Protein AF-A0A173QZT7-F1 (afdb_monomer)

Solvent-accessible surface area (backbone atoms only — not comparable to full-atom values): 4422 Å² total; per-residue (Å²): 120,45,79,43,56,45,69,41,59,34,42,43,38,42,29,36,80,56,70,43,36,38,35,32,34,38,26,42,77,87,66,55,74,47,79,68,40,72,51,72,40,38,66,47,71,39,74,50,67,36,86,59,63,45,45,35,39,77,48,75,42,79,71,49,98,67,89,83,54,74,74,48,66,49,77,48,116

pLDDT: mean 97.17, std 2.34, range [85.38, 98.69]

Mean predicted aligned error: 2.26 Å

Nearest PDB structures (foldseek):
  5iku-assembly1_A  TM=6.748E-01  e=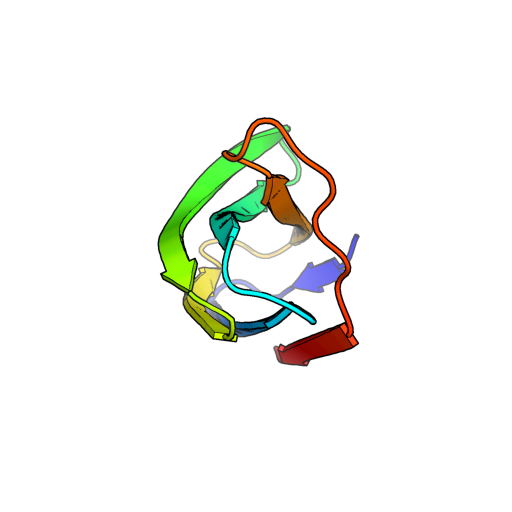2.711E-01  Hathewaya histolytica
  5sv5-assembly1_A  TM=6.531E-01  e=2.572E-01  Bacillus anthracis
  2hev-assembly1_F  TM=4.254E-01  e=7.391E-01  Homo sapiens
  7tl6-assembly2_B  TM=3.669E-01  e=5.676E-01  Mus musculus
  7tl6-assembly1_A  TM=3.972E-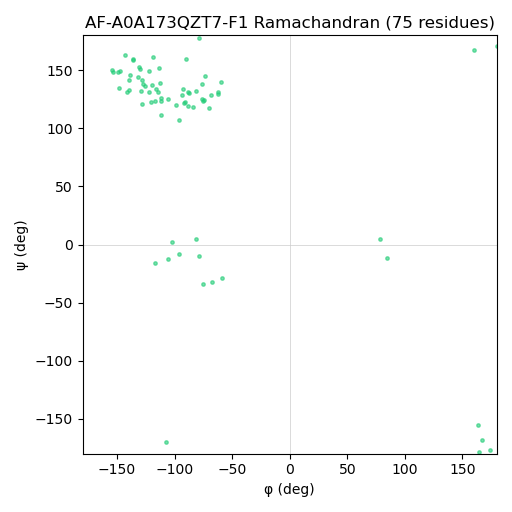01  e=1.127E+00  Mus musculus

Structure (mmCIF, N/CA/C/O backbone):
data_AF-A0A173QZT7-F1
#
_entry.id   AF-A0A173QZT7-F1
#
loop_
_atom_site.group_PDB
_atom_site.id
_atom_site.type_symbol
_atom_site.label_atom_id
_atom_site.label_alt_id
_atom_site.label_comp_id
_atom_site.label_asym_id
_atom_site.label_entity_id
_atom_site.label_seq_id
_atom_site.pdbx_PDB_ins_code
_atom_site.Cartn_x
_atom_site.Cartn_y
_atom_site.Cartn_z
_atom_site.occupancy
_atom_site.B_iso_or_equiv
_atom_site.auth_seq_id
_atom_site.auth_comp_id
_atom_site.auth_asym_id
_atom_site.auth_atom_id
_atom_site.pdbx_PDB_model_num
ATOM 1 N N . MET A 1 1 ? -9.153 -7.298 0.952 1.00 92.44 1 MET A N 1
ATOM 2 C CA . MET A 1 1 ? -9.535 -6.268 1.946 1.00 92.44 1 MET A CA 1
ATOM 3 C C . MET A 1 1 ? -9.058 -6.768 3.294 1.00 92.44 1 MET A C 1
ATOM 5 O O . MET A 1 1 ? -9.144 -7.968 3.509 1.00 92.44 1 MET A O 1
ATOM 9 N N . PHE A 1 2 ? -8.520 -5.901 4.145 1.00 96.94 2 PHE A N 1
ATOM 10 C CA . PHE A 1 2 ? -7.938 -6.269 5.438 1.00 96.94 2 PHE A CA 1
ATOM 11 C C . PHE A 1 2 ? -8.693 -5.559 6.555 1.00 96.94 2 PHE A C 1
ATOM 13 O O . PHE A 1 2 ? -9.019 -4.384 6.398 1.00 96.94 2 PHE A O 1
ATOM 20 N N . TYR A 1 3 ? -8.993 -6.260 7.647 1.00 97.44 3 TYR A N 1
ATOM 21 C CA . TYR A 1 3 ? -9.523 -5.637 8.857 1.00 97.44 3 TYR A CA 1
ATOM 22 C C . TYR A 1 3 ? -8.345 -5.212 9.732 1.00 97.44 3 TYR A C 1
ATOM 24 O O . TYR A 1 3 ? -7.531 -6.056 10.098 1.00 97.44 3 TYR A O 1
ATOM 32 N N . VAL A 1 4 ? -8.223 -3.917 10.012 1.00 98.00 4 VAL A N 1
ATOM 33 C CA . VAL A 1 4 ? -7.061 -3.334 10.696 1.00 98.00 4 VAL A CA 1
ATOM 34 C C . VAL A 1 4 ? -7.545 -2.508 11.879 1.00 98.00 4 VAL A C 1
ATOM 36 O O . VAL A 1 4 ? -8.549 -1.802 11.764 1.00 98.00 4 VAL A O 1
ATOM 39 N N . LEU A 1 5 ? -6.852 -2.611 13.015 1.00 98.12 5 LEU A N 1
ATOM 40 C CA . LEU A 1 5 ? -7.160 -1.830 14.210 1.00 98.12 5 LEU A CA 1
ATOM 41 C C . LEU A 1 5 ? -6.738 -0.364 14.030 1.00 98.12 5 LEU A C 1
ATOM 43 O O . LEU A 1 5 ? -5.730 -0.053 13.394 1.00 98.12 5 LEU A O 1
ATOM 47 N N . GLY A 1 6 ? -7.520 0.549 14.605 1.00 97.81 6 GLY A N 1
ATOM 48 C CA . GLY A 1 6 ? -7.135 1.954 14.714 1.00 97.81 6 GLY A CA 1
ATOM 49 C C . GLY A 1 6 ? -5.840 2.100 15.515 1.00 97.81 6 GLY A C 1
ATOM 50 O O . GLY A 1 6 ? -5.627 1.396 16.498 1.00 97.81 6 GLY A O 1
ATOM 51 N N . GLY A 1 7 ? -4.964 2.999 15.079 1.00 98.06 7 GLY A N 1
ATOM 52 C CA . GLY A 1 7 ? -3.631 3.201 15.642 1.00 98.06 7 GLY A CA 1
ATOM 53 C C . GLY A 1 7 ? -2.554 2.264 15.084 1.00 98.06 7 GLY A C 1
ATOM 54 O O . GLY A 1 7 ? -1.373 2.534 15.293 1.00 98.06 7 GLY A O 1
ATOM 55 N N . THR A 1 8 ? -2.909 1.214 14.334 1.00 98.50 8 THR A N 1
ATOM 56 C CA . THR A 1 8 ? -1.915 0.328 13.712 1.00 98.50 8 THR A CA 1
ATOM 57 C C . THR A 1 8 ? -1.144 1.055 12.610 1.00 98.50 8 THR A C 1
ATOM 59 O O . THR A 1 8 ? -1.732 1.636 11.692 1.00 98.50 8 THR A O 1
ATOM 62 N N . THR A 1 9 ? 0.187 0.990 12.679 1.00 98.56 9 THR A N 1
ATOM 63 C CA . THR A 1 9 ? 1.080 1.449 11.610 1.00 98.56 9 THR A CA 1
ATOM 64 C C . THR A 1 9 ? 1.240 0.354 10.566 1.00 98.5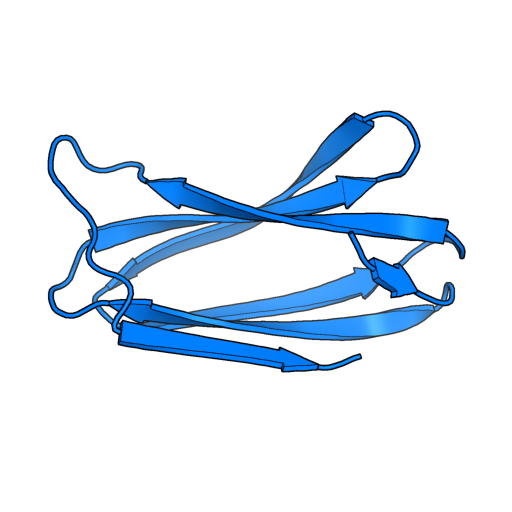6 9 THR A C 1
ATOM 66 O O . THR A 1 9 ? 1.765 -0.719 10.853 1.00 98.56 9 THR A O 1
ATOM 69 N N . VAL A 1 10 ? 0.821 0.650 9.340 1.00 98.62 10 VAL A N 1
ATOM 70 C CA . VAL A 1 10 ? 0.960 -0.228 8.181 1.00 98.62 10 VAL A CA 1
ATOM 71 C C . VAL A 1 10 ? 2.241 0.132 7.444 1.00 98.62 10 VAL A C 1
ATOM 73 O O . VAL A 1 10 ? 2.433 1.291 7.076 1.00 98.62 10 VAL A O 1
ATOM 76 N N . ASN A 1 11 ? 3.082 -0.861 7.159 1.00 98.69 11 ASN A N 1
ATOM 77 C CA . ASN A 1 11 ? 4.196 -0.711 6.224 1.00 98.69 11 ASN A CA 1
ATOM 78 C C . ASN A 1 11 ? 3.852 -1.430 4.923 1.00 98.69 11 ASN A C 1
ATOM 80 O O . ASN A 1 11 ? 3.528 -2.617 4.927 1.00 98.69 11 ASN A O 1
ATOM 84 N N . PHE A 1 12 ? 3.921 -0.710 3.807 1.00 98.50 12 PHE A N 1
ATOM 85 C CA . PHE A 1 12 ? 3.542 -1.223 2.499 1.00 98.50 12 PHE A CA 1
ATOM 86 C C . PHE A 1 12 ? 4.665 -0.990 1.492 1.00 98.50 12 PHE A C 1
ATOM 88 O O . PHE A 1 12 ? 5.057 0.150 1.244 1.00 98.50 12 PHE A O 1
ATOM 95 N N . THR A 1 13 ? 5.175 -2.073 0.906 1.00 98.56 13 THR A N 1
ATOM 96 C CA . THR A 1 13 ? 6.229 -2.061 -0.111 1.00 98.56 13 THR A CA 1
ATOM 97 C C . THR A 1 13 ? 5.783 -2.741 -1.400 1.00 98.56 13 THR A C 1
ATOM 99 O O . THR A 1 13 ? 4.984 -3.679 -1.385 1.00 98.56 13 THR A O 1
ATOM 102 N N . VAL A 1 14 ? 6.321 -2.271 -2.525 1.00 98.56 14 VAL A N 1
ATOM 103 C CA . VAL A 1 14 ? 6.087 -2.817 -3.869 1.00 98.56 14 VAL A CA 1
ATOM 104 C C . VAL A 1 14 ? 7.404 -2.801 -4.633 1.00 98.56 14 VAL A C 1
ATOM 106 O O . VAL A 1 14 ? 8.102 -1.787 -4.647 1.00 98.56 14 VAL A O 1
ATOM 109 N N . LYS A 1 15 ? 7.733 -3.914 -5.285 1.00 98.50 15 LYS A N 1
ATOM 110 C CA . LYS A 1 15 ? 8.863 -4.039 -6.209 1.00 98.50 15 LYS A CA 1
ATOM 111 C C . LYS A 1 15 ? 8.351 -4.256 -7.625 1.00 98.50 15 LYS A C 1
ATOM 113 O O . LYS A 1 15 ? 7.405 -5.017 -7.839 1.00 98.50 15 LYS A O 1
ATOM 118 N N . LEU A 1 16 ? 8.991 -3.594 -8.576 1.00 98.00 16 LEU A N 1
ATOM 119 C CA . LEU A 1 16 ? 8.705 -3.681 -10.002 1.00 98.00 16 LEU A CA 1
ATOM 120 C C . LEU A 1 16 ? 9.890 -4.328 -10.729 1.00 98.00 16 LEU A C 1
ATOM 122 O O . LEU A 1 16 ? 11.030 -4.216 -10.277 1.00 98.00 16 LEU A O 1
ATOM 126 N N . SER A 1 17 ? 9.639 -5.005 -11.853 1.00 97.38 17 SER A N 1
ATOM 127 C CA . SER A 1 17 ? 10.721 -5.560 -12.687 1.00 97.38 17 SER A CA 1
ATOM 128 C C . SER A 1 17 ? 11.563 -4.467 -13.356 1.00 97.38 17 SER A C 1
ATOM 130 O O . SER A 1 17 ? 12.766 -4.637 -13.533 1.00 97.38 17 SER A O 1
ATOM 132 N N . THR A 1 18 ? 10.946 -3.332 -13.686 1.00 96.06 18 THR A N 1
ATOM 133 C CA . THR A 1 18 ? 11.576 -2.137 -14.257 1.00 96.06 18 THR A CA 1
ATOM 134 C C . THR A 1 18 ? 11.047 -0.881 -13.567 1.00 96.06 18 THR A C 1
ATOM 136 O O . THR A 1 18 ? 9.994 -0.907 -12.927 1.00 96.06 18 THR A O 1
ATOM 139 N N . SER A 1 19 ? 11.786 0.228 -13.664 1.00 96.56 19 SER A N 1
ATOM 140 C CA . SER A 1 19 ? 11.366 1.488 -13.047 1.00 96.56 19 SER A CA 1
ATOM 141 C C . SER A 1 19 ? 10.053 2.001 -13.640 1.00 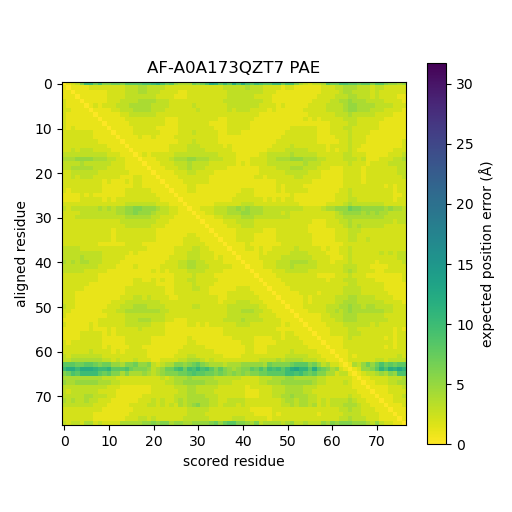96.56 19 SER A C 1
ATOM 143 O O . SER A 1 19 ? 9.933 2.137 -14.856 1.00 96.56 19 SER A O 1
ATOM 145 N N . GLY A 1 20 ? 9.096 2.340 -12.778 1.00 96.94 20 GLY A N 1
ATOM 146 C CA . GLY A 1 20 ? 7.782 2.850 -13.160 1.00 96.94 20 GLY A CA 1
ATOM 147 C C . GLY A 1 20 ? 7.272 3.917 -12.199 1.00 96.94 20 GLY A C 1
ATOM 148 O O . GLY A 1 20 ? 7.786 4.060 -11.090 1.00 96.94 20 GLY A O 1
ATOM 149 N N . SER A 1 21 ? 6.275 4.687 -12.639 1.00 97.69 21 SER A N 1
ATOM 150 C CA . SER A 1 21 ? 5.605 5.687 -11.805 1.00 97.69 21 SE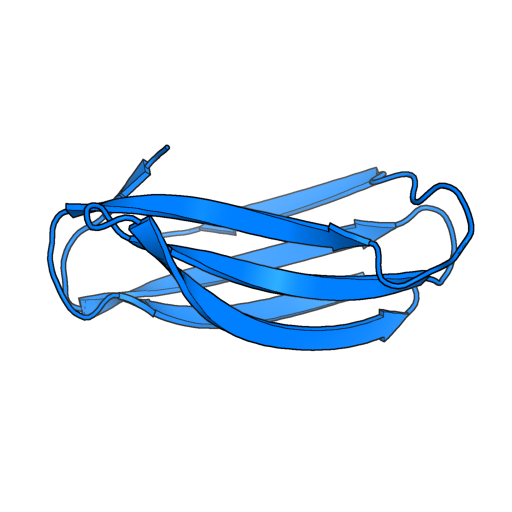R A CA 1
ATOM 151 C C . SER A 1 21 ? 4.400 5.062 -11.114 1.00 97.69 21 SER A C 1
ATOM 153 O O . SER A 1 21 ? 3.498 4.544 -11.781 1.00 97.69 21 SER A O 1
ATOM 155 N N . VAL A 1 22 ? 4.363 5.117 -9.783 1.00 98.12 22 VAL A N 1
ATOM 156 C CA . VAL A 1 22 ? 3.257 4.572 -8.991 1.00 98.12 22 VAL A CA 1
ATOM 157 C C . VAL A 1 22 ? 2.727 5.567 -7.976 1.00 98.12 22 VAL A C 1
ATOM 159 O O . VAL A 1 22 ? 3.463 6.369 -7.404 1.00 98.12 22 VAL A O 1
ATOM 162 N N . GLN A 1 23 ? 1.441 5.418 -7.672 1.00 98.50 23 GLN A N 1
ATOM 163 C CA . GLN A 1 23 ? 0.806 5.978 -6.486 1.00 98.50 23 GLN A CA 1
ATOM 164 C C . GLN A 1 23 ? 0.316 4.846 -5.584 1.00 98.50 23 GLN A C 1
ATOM 166 O O . GLN A 1 23 ? -0.364 3.934 -6.050 1.00 98.50 23 GLN A O 1
ATOM 171 N N . MET A 1 24 ? 0.586 4.933 -4.283 1.00 98.62 24 MET A N 1
ATOM 172 C CA . MET A 1 24 ? 0.141 3.950 -3.288 1.00 98.62 24 MET A CA 1
ATOM 173 C C . MET A 1 24 ? -0.775 4.594 -2.243 1.00 98.62 24 MET A C 1
ATOM 175 O O . MET A 1 24 ? -0.825 5.823 -2.091 1.00 98.62 24 MET A O 1
ATOM 179 N N . GLY A 1 25 ? -1.539 3.765 -1.540 1.00 98.56 25 GLY A N 1
ATOM 180 C CA . GLY A 1 25 ? -2.377 4.209 -0.432 1.00 98.56 25 GLY A CA 1
ATOM 181 C C . GLY A 1 25 ? -3.435 3.189 -0.040 1.00 98.56 25 GLY A C 1
ATOM 182 O O . GLY A 1 25 ? -3.284 1.992 -0.293 1.00 98.56 25 GLY A O 1
ATOM 183 N N . TYR A 1 26 ? -4.520 3.672 0.560 1.00 98.50 26 TYR A N 1
ATOM 184 C CA . TYR A 1 26 ? -5.632 2.838 1.003 1.00 98.50 26 TYR A CA 1
ATOM 185 C C . TYR A 1 26 ? -6.998 3.433 0.658 1.00 98.50 26 TYR A C 1
ATOM 187 O O . TYR A 1 26 ? -7.144 4.634 0.448 1.00 98.50 26 TYR A O 1
ATOM 195 N N . ILE A 1 27 ? -8.011 2.572 0.619 1.00 98.50 27 ILE A N 1
ATOM 196 C CA . ILE A 1 27 ? -9.426 2.936 0.562 1.00 98.50 27 ILE A CA 1
ATOM 197 C C . ILE A 1 27 ? -10.081 2.414 1.838 1.00 98.50 27 ILE A C 1
ATOM 199 O O . ILE A 1 27 ? -9.984 1.214 2.112 1.00 98.50 27 ILE A O 1
ATOM 203 N N . ASN A 1 28 ? -10.717 3.294 2.611 1.00 97.00 28 ASN A N 1
ATOM 204 C CA . ASN A 1 28 ? -11.403 2.914 3.849 1.00 97.00 28 ASN A CA 1
ATOM 205 C C . ASN A 1 28 ? -12.788 2.286 3.580 1.00 97.00 28 ASN A C 1
ATOM 207 O O . ASN A 1 28 ? -13.236 2.195 2.432 1.00 97.00 28 ASN A O 1
ATOM 211 N N . ASN A 1 29 ? -13.472 1.861 4.646 1.00 93.19 29 ASN A N 1
ATOM 212 C CA . ASN A 1 29 ? -14.789 1.220 4.563 1.00 93.19 29 ASN A CA 1
ATOM 213 C C . ASN A 1 29 ? -15.858 2.111 3.898 1.00 93.19 29 ASN A C 1
ATOM 215 O O . ASN A 1 29 ? -16.750 1.605 3.227 1.00 93.19 29 ASN A O 1
ATOM 219 N N . SER A 1 30 ? -15.724 3.435 4.015 1.00 95.31 30 SER A N 1
ATOM 220 C CA . SER A 1 30 ? -16.600 4.421 3.367 1.00 95.31 30 SER A CA 1
ATOM 221 C C . SER A 1 30 ? -16.238 4.691 1.901 1.00 95.31 30 SER A C 1
ATOM 223 O O . SER A 1 30 ? -16.808 5.581 1.280 1.00 95.31 30 SER A O 1
ATOM 225 N N . GLY A 1 31 ? -15.262 3.973 1.337 1.00 96.31 31 GLY A N 1
ATOM 226 C CA . GLY A 1 31 ? -14.818 4.165 -0.043 1.00 96.31 31 GLY A CA 1
ATOM 227 C C . GLY A 1 31 ? -13.897 5.371 -0.256 1.00 96.31 31 GLY A C 1
ATOM 228 O O . GLY A 1 31 ? -13.503 5.632 -1.391 1.00 96.31 31 GLY A O 1
ATOM 229 N N . ILE A 1 32 ? 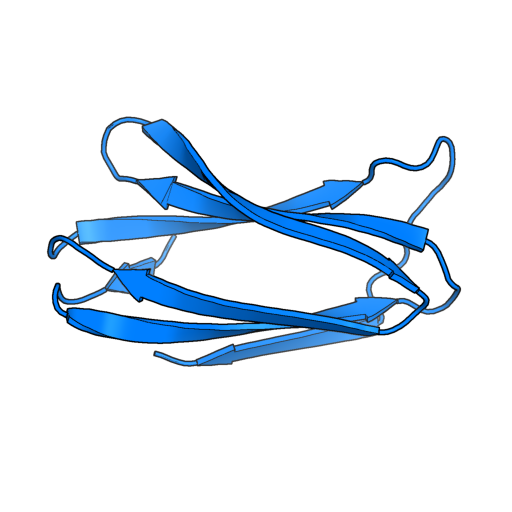-13.505 6.082 0.805 1.00 97.56 32 ILE A N 1
ATOM 230 C CA . ILE A 1 32 ? -12.622 7.248 0.704 1.00 97.56 32 ILE A CA 1
ATOM 231 C C . ILE A 1 32 ? -11.198 6.766 0.436 1.00 97.56 32 ILE A C 1
ATOM 233 O O . ILE A 1 32 ? -10.647 5.959 1.190 1.00 97.56 32 ILE A O 1
ATOM 237 N N . LYS A 1 33 ? -10.610 7.269 -0.653 1.00 98.06 33 LYS A N 1
ATOM 238 C CA . LYS A 1 33 ? -9.2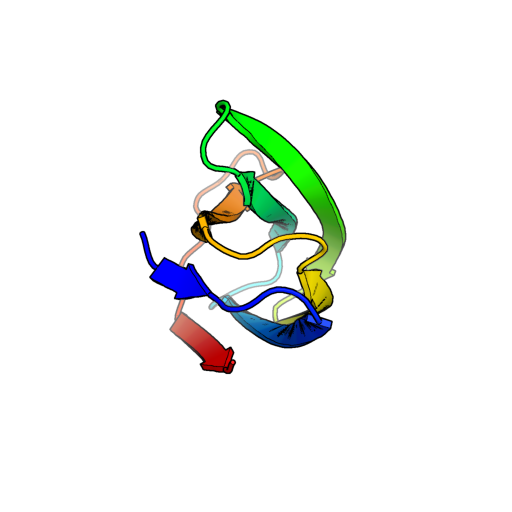55 6.946 -1.103 1.00 98.06 33 LYS A CA 1
ATOM 239 C C . LYS A 1 33 ? -8.252 7.943 -0.517 1.00 98.06 33 LYS A C 1
ATOM 241 O O . LYS A 1 33 ? -8.334 9.134 -0.801 1.00 98.06 33 LYS A O 1
ATOM 246 N N . THR A 1 34 ? -7.269 7.444 0.223 1.00 98.31 34 THR A N 1
ATOM 247 C CA . THR A 1 34 ? -6.165 8.232 0.786 1.00 98.31 34 THR A CA 1
ATOM 248 C C . THR A 1 34 ? -4.859 7.843 0.109 1.00 98.31 34 THR A C 1
ATOM 250 O O . THR A 1 34 ? -4.487 6.668 0.092 1.00 98.31 34 THR A O 1
ATOM 253 N N . ARG A 1 35 ? -4.140 8.834 -0.427 1.00 98.50 35 ARG A N 1
ATOM 254 C CA . ARG A 1 35 ? -2.795 8.663 -0.990 1.00 98.50 35 ARG A CA 1
ATOM 255 C C . ARG A 1 35 ? -1.742 8.826 0.096 1.00 98.50 35 ARG A C 1
ATOM 257 O O . ARG A 1 35 ? -1.737 9.841 0.780 1.00 98.50 35 ARG A O 1
ATOM 264 N N . THR A 1 36 ? -0.815 7.878 0.176 1.00 98.38 36 THR A N 1
ATOM 265 C CA . THR A 1 36 ? 0.294 7.913 1.146 1.00 98.38 36 THR A CA 1
ATOM 266 C C . THR A 1 36 ? 1.664 7.981 0.476 1.00 98.38 36 THR A C 1
ATOM 268 O O . THR A 1 36 ? 2.647 8.324 1.124 1.00 98.38 36 THR A O 1
ATOM 271 N N . TYR A 1 37 ? 1.746 7.684 -0.825 1.00 98.62 37 TYR A N 1
ATOM 272 C CA . TYR A 1 37 ? 2.986 7.766 -1.595 1.00 98.62 37 TYR A CA 1
ATOM 273 C C . TYR A 1 37 ? 2.720 7.992 -3.088 1.00 98.62 37 TYR A C 1
ATOM 275 O O . TYR A 1 37 ? 1.693 7.554 -3.616 1.00 98.62 37 TYR A O 1
ATOM 283 N N . SER A 1 38 ? 3.661 8.664 -3.754 1.00 98.25 38 SER A N 1
ATOM 284 C CA . SER A 1 38 ? 3.757 8.807 -5.210 1.00 98.25 38 SER A CA 1
ATOM 285 C C . SER A 1 38 ? 5.234 8.900 -5.588 1.00 98.25 38 SER A C 1
ATOM 287 O O . SER A 1 38 ? 5.966 9.649 -4.943 1.00 98.25 38 SER A O 1
ATOM 289 N N . GLY A 1 39 ? 5.683 8.182 -6.616 1.00 98.00 39 GLY A N 1
ATOM 290 C CA . GLY A 1 39 ? 7.083 8.252 -7.035 1.00 98.00 39 GLY A CA 1
ATOM 291 C C . GLY A 1 39 ? 7.423 7.363 -8.223 1.00 98.00 39 GLY A C 1
ATOM 292 O O . GLY A 1 39 ? 6.617 6.534 -8.640 1.00 98.00 39 GLY A O 1
ATOM 293 N N . ILE A 1 40 ? 8.636 7.547 -8.747 1.00 97.75 40 ILE A N 1
ATOM 294 C CA . ILE A 1 40 ? 9.185 6.800 -9.884 1.00 97.75 40 ILE A CA 1
ATOM 295 C C . ILE A 1 40 ? 10.375 5.968 -9.405 1.00 97.75 40 ILE A C 1
ATOM 297 O O . ILE A 1 40 ? 11.257 6.490 -8.728 1.00 97.75 40 ILE A O 1
ATOM 301 N N . GLY A 1 41 ? 10.415 4.685 -9.757 1.00 97.50 41 GLY A N 1
ATOM 302 C CA . GLY A 1 41 ? 11.504 3.783 -9.378 1.00 97.50 41 GLY A CA 1
ATOM 303 C C . GLY A 1 41 ? 11.137 2.317 -9.573 1.00 97.50 41 GLY A C 1
ATOM 304 O O . GLY A 1 41 ? 10.053 2.006 -10.051 1.00 97.50 41 GLY A O 1
ATOM 305 N N . SER A 1 42 ? 12.049 1.412 -9.229 1.00 97.56 42 SER A N 1
ATOM 306 C CA . SER A 1 42 ? 11.814 -0.042 -9.252 1.00 97.56 42 SER A CA 1
ATOM 307 C C . SER A 1 42 ? 11.415 -0.610 -7.882 1.00 97.56 42 SER A C 1
ATOM 309 O O . SER A 1 42 ? 11.034 -1.774 -7.769 1.00 97.56 42 SER A O 1
ATOM 311 N N . SER A 1 43 ? 11.495 0.203 -6.827 1.00 98.25 43 SER A N 1
ATOM 312 C CA . SER A 1 43 ? 11.140 -0.159 -5.457 1.00 98.25 43 SER A CA 1
ATOM 313 C C . SER A 1 43 ? 10.445 1.016 -4.786 1.00 98.25 43 SER A C 1
ATOM 315 O O . SER A 1 43 ? 10.945 2.140 -4.816 1.00 98.25 43 SER A O 1
ATOM 317 N N . HIS A 1 44 ? 9.312 0.744 -4.148 1.00 98.50 44 HIS A N 1
ATOM 318 C CA . HIS A 1 44 ? 8.468 1.745 -3.508 1.00 98.50 44 HIS A CA 1
ATOM 319 C C . HIS A 1 44 ? 8.091 1.295 -2.106 1.00 98.50 44 HIS A C 1
ATOM 321 O O . HIS A 1 44 ? 7.863 0.108 -1.861 1.00 98.50 44 HIS A O 1
ATOM 327 N N . SER A 1 45 ? 8.001 2.250 -1.188 1.00 98.44 45 SER A N 1
ATOM 328 C CA . SER A 1 45 ? 7.580 2.001 0.182 1.00 98.44 45 SER A CA 1
ATOM 329 C C . SER A 1 45 ? 6.820 3.193 0.746 1.00 98.44 45 SER A C 1
ATOM 331 O O . SER A 1 45 ? 7.042 4.346 0.377 1.00 98.44 45 SER A O 1
ATOM 333 N N . THR A 1 46 ? 5.894 2.906 1.650 1.00 98.69 46 THR A N 1
ATOM 334 C CA . THR A 1 46 ? 5.152 3.903 2.418 1.00 98.69 46 THR A CA 1
ATOM 335 C C . THR A 1 46 ? 4.800 3.321 3.780 1.00 98.69 46 THR A C 1
ATOM 337 O O . THR A 1 46 ? 4.599 2.111 3.911 1.00 98.69 46 THR A O 1
ATOM 340 N N . SER A 1 47 ? 4.744 4.183 4.789 1.00 98.50 47 SER A N 1
ATOM 341 C CA . SER A 1 47 ? 4.323 3.840 6.143 1.00 98.50 47 SER A CA 1
ATOM 342 C C . SER A 1 47 ? 3.254 4.832 6.579 1.00 98.50 47 SER A C 1
ATOM 34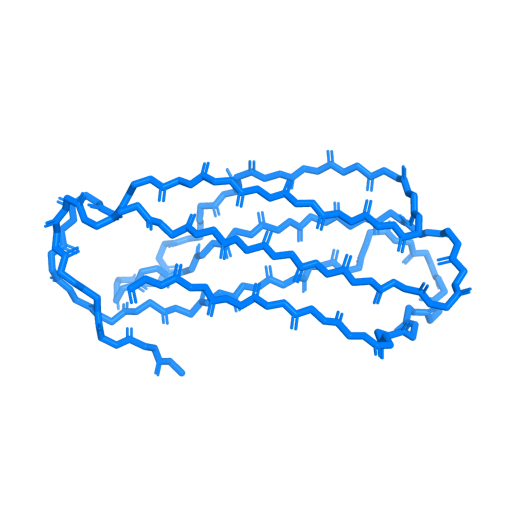4 O O . SER A 1 47 ? 3.399 6.034 6.344 1.00 98.50 47 SER A O 1
ATOM 346 N N . PHE A 1 48 ? 2.151 4.338 7.132 1.00 98.25 48 PHE A N 1
ATOM 347 C CA . PHE A 1 48 ? 1.030 5.179 7.552 1.00 98.25 48 PHE A CA 1
ATOM 348 C C . PHE A 1 48 ? 0.236 4.529 8.683 1.00 98.25 48 PHE A C 1
ATOM 350 O O . PHE A 1 48 ? 0.097 3.310 8.741 1.00 98.25 48 PHE A O 1
ATOM 357 N N . THR A 1 49 ? -0.328 5.353 9.561 1.00 98.25 49 THR A N 1
ATOM 358 C CA . THR A 1 49 ? -1.176 4.895 10.667 1.00 98.25 49 THR A CA 1
ATOM 359 C C . THR A 1 49 ? -2.644 4.890 10.257 1.00 98.25 49 THR A C 1
ATOM 361 O O . THR 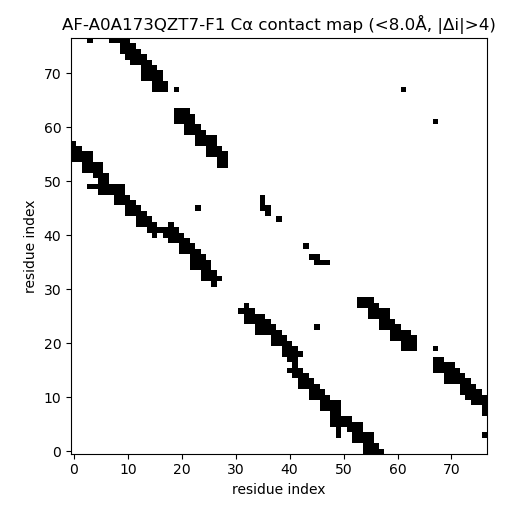A 1 49 ? -3.147 5.855 9.673 1.00 98.25 49 THR A O 1
ATOM 364 N N . ILE A 1 50 ? -3.347 3.801 10.563 1.00 97.88 50 ILE A N 1
ATOM 365 C CA . ILE A 1 50 ? -4.791 3.693 10.358 1.00 97.88 50 ILE A CA 1
ATOM 366 C C . ILE A 1 50 ? -5.521 4.482 11.451 1.00 97.88 50 ILE A C 1
ATOM 368 O O . ILE A 1 50 ? -5.292 4.225 12.629 1.00 97.88 50 ILE A O 1
ATOM 372 N N . PRO A 1 51 ? -6.415 5.427 11.112 1.00 95.94 51 PRO A N 1
ATOM 373 C CA . PRO A 1 51 ? -7.045 6.271 12.125 1.00 95.94 51 PRO A CA 1
ATOM 374 C C . PRO A 1 51 ? -8.139 5.547 12.922 1.00 95.94 51 PRO A C 1
ATOM 376 O O . PRO A 1 51 ? -8.309 5.812 14.106 1.00 95.94 51 PRO A O 1
ATOM 379 N N . PHE A 1 52 ? -8.875 4.627 12.294 1.00 97.12 52 PHE A N 1
ATOM 380 C CA . PHE A 1 52 ? -10.035 3.970 12.897 1.00 97.12 52 PHE A CA 1
ATOM 381 C C . PHE A 1 52 ? -10.046 2.483 12.567 1.00 97.12 52 PHE A C 1
ATOM 383 O O . PHE A 1 52 ? -9.661 2.087 11.470 1.00 97.12 52 PHE A O 1
ATOM 390 N N . THR A 1 53 ? -10.527 1.661 13.497 1.00 97.94 53 THR A N 1
ATOM 391 C CA . THR A 1 53 ? -10.686 0.228 13.250 1.00 97.94 53 THR A CA 1
ATOM 392 C C . THR A 1 53 ? -11.683 -0.013 12.122 1.00 97.94 53 THR A C 1
ATOM 394 O O . THR A 1 53 ? -12.790 0.527 12.137 1.00 97.94 53 THR A O 1
ATOM 397 N N . GLY A 1 54 ? -11.320 -0.851 11.154 1.00 97.62 54 GLY A N 1
ATOM 398 C CA . GLY A 1 54 ? -12.233 -1.205 10.076 1.00 97.62 54 GLY A CA 1
ATOM 399 C C . GLY A 1 54 ? -11.571 -1.907 8.904 1.00 97.62 54 GLY A C 1
ATOM 400 O O . GLY A 1 54 ? -10.423 -2.342 8.964 1.00 97.62 54 GLY A O 1
ATOM 401 N N . TYR A 1 55 ? -12.329 -2.017 7.816 1.00 98.00 55 TYR A N 1
ATOM 402 C CA . TYR A 1 55 ? -11.870 -2.643 6.587 1.00 98.00 55 TYR A CA 1
ATOM 403 C C . TYR A 1 55 ? -11.174 -1.652 5.650 1.00 98.00 55 TYR A C 1
ATOM 405 O O . TYR A 1 55 ? -11.716 -0.595 5.318 1.00 98.00 55 TYR A O 1
ATOM 413 N N . TYR A 1 56 ? -9.994 -2.044 5.171 1.00 98.31 56 TYR A N 1
ATOM 414 C CA . TYR A 1 56 ? -9.153 -1.260 4.275 1.00 98.31 56 TYR A CA 1
ATOM 415 C C . TYR A 1 56 ? -8.733 -2.064 3.041 1.00 98.31 56 TYR A C 1
ATOM 417 O O . TYR A 1 56 ? -8.437 -3.263 3.095 1.00 98.31 56 TYR A O 1
ATOM 425 N N . ARG A 1 57 ? -8.695 -1.395 1.888 1.00 98.25 57 ARG A N 1
ATOM 426 C CA . ARG A 1 57 ? -8.114 -1.922 0.644 1.00 98.25 57 ARG A CA 1
ATOM 427 C C . ARG A 1 57 ? -6.857 -1.130 0.326 1.00 98.25 57 ARG A C 1
ATOM 429 O O . ARG A 1 57 ? -6.960 0.046 -0.007 1.00 98.25 57 ARG A O 1
ATOM 436 N N . PHE A 1 58 ? -5.693 -1.760 0.419 1.00 98.00 58 PHE A N 1
ATOM 437 C CA . PHE A 1 58 ? -4.440 -1.159 -0.034 1.00 98.00 58 PHE A CA 1
ATOM 438 C C . PHE A 1 58 ? -4.367 -1.208 -1.556 1.00 98.00 58 PHE A C 1
ATOM 440 O O . PHE A 1 58 ? -4.765 -2.204 -2.162 1.00 98.00 58 PHE A O 1
ATOM 447 N N . TYR A 1 59 ? -3.908 -0.124 -2.175 1.00 97.81 59 TYR A N 1
ATOM 448 C CA . TYR A 1 59 ? -3.871 -0.008 -3.626 1.00 97.81 59 TYR A CA 1
ATOM 449 C C . TYR A 1 59 ? -2.507 0.466 -4.123 1.00 97.81 59 TYR A C 1
ATOM 451 O O . TYR A 1 59 ? -1.810 1.234 -3.459 1.00 97.81 59 TYR A O 1
ATOM 459 N N . VAL A 1 60 ? -2.203 0.066 -5.355 1.00 97.94 60 VAL A N 1
ATOM 460 C CA . VAL A 1 60 ? -1.154 0.630 -6.207 1.00 97.94 60 VAL A CA 1
ATOM 461 C C . VAL A 1 60 ? -1.839 1.106 -7.483 1.00 97.94 60 VAL A C 1
ATOM 463 O O . VAL A 1 60 ? -2.670 0.399 -8.045 1.00 97.94 60 VAL A O 1
ATOM 466 N N . THR A 1 61 ? -1.560 2.328 -7.916 1.00 97.56 61 THR A N 1
ATOM 467 C CA . THR A 1 61 ? -2.036 2.889 -9.184 1.00 97.56 61 THR A CA 1
ATOM 468 C C . THR A 1 61 ? -0.834 3.066 -10.096 1.00 97.56 61 THR A C 1
ATOM 470 O O . THR A 1 61 ? 0.115 3.749 -9.717 1.00 97.56 61 THR A O 1
ATOM 473 N N . ASN A 1 62 ? -0.889 2.460 -11.280 1.00 97.31 62 ASN A N 1
ATOM 474 C CA . ASN A 1 62 ? 0.060 2.715 -12.352 1.00 97.31 62 ASN A CA 1
ATOM 475 C C . ASN A 1 62 ? -0.173 4.127 -12.902 1.00 97.31 62 ASN A C 1
ATOM 477 O O . ASN A 1 62 ? -1.264 4.420 -13.388 1.00 97.31 62 ASN A O 1
ATOM 481 N N . GLN A 1 63 ? 0.824 4.998 -12.780 1.00 96.12 63 GLN A N 1
ATOM 482 C CA . GLN A 1 63 ? 0.794 6.356 -13.332 1.00 96.12 63 GLN A CA 1
ATOM 483 C C . GLN A 1 63 ? 1.607 6.471 -14.631 1.00 96.12 63 GLN A C 1
ATOM 485 O O . GLN A 1 63 ? 1.733 7.558 -15.187 1.00 96.12 63 GLN A O 1
ATOM 490 N N . SER A 1 64 ? 2.173 5.364 -15.108 1.00 87.69 64 SER A N 1
ATOM 491 C CA . SER A 1 64 ? 2.844 5.258 -16.399 1.00 87.69 64 SER A CA 1
ATOM 492 C C . SER A 1 64 ? 1.857 4.843 -17.498 1.00 87.69 64 SER A C 1
ATOM 494 O O . SER A 1 64 ? 0.807 4.265 -17.234 1.00 87.69 64 SER A O 1
ATOM 496 N N . SER A 1 65 ? 2.212 5.107 -18.756 1.00 85.38 65 SER A N 1
ATOM 497 C CA . SER A 1 65 ? 1.421 4.717 -19.935 1.00 85.38 65 SER A CA 1
ATOM 498 C C . SER A 1 65 ? 1.574 3.240 -20.334 1.00 85.38 65 SER A C 1
ATOM 500 O O . SER A 1 65 ? 0.844 2.765 -21.198 1.00 85.38 65 SER A O 1
ATOM 502 N N . GLY A 1 66 ? 2.529 2.521 -19.733 1.00 89.12 66 GLY A N 1
ATOM 503 C CA . GLY A 1 66 ? 2.860 1.131 -20.056 1.00 89.12 66 GLY A CA 1
ATOM 504 C C . GLY A 1 66 ? 2.413 0.122 -18.998 1.00 89.12 66 GLY A C 1
ATOM 505 O O . GLY A 1 66 ? 1.698 0.449 -18.056 1.00 89.12 66 GLY A O 1
ATOM 506 N N . THR A 1 67 ? 2.873 -1.120 -19.135 1.00 94.12 67 THR A N 1
ATOM 507 C CA . THR A 1 67 ? 2.623 -2.180 -18.145 1.00 94.12 67 THR A CA 1
ATOM 508 C C . THR A 1 67 ? 3.603 -2.066 -16.980 1.00 94.12 67 THR A C 1
ATOM 510 O O . THR A 1 67 ? 4.808 -1.973 -17.199 1.00 94.12 67 THR A O 1
ATOM 513 N N . LEU A 1 68 ? 3.099 -2.135 -15.744 1.00 94.75 68 LEU A N 1
ATOM 514 C CA . LEU A 1 68 ? 3.925 -2.371 -14.559 1.00 94.75 68 LEU A CA 1
ATOM 515 C C . LEU A 1 68 ? 3.853 -3.844 -14.179 1.00 94.75 68 LEU A C 1
ATOM 517 O O . LEU A 1 68 ? 2.780 -4.351 -13.853 1.00 94.75 68 LEU A O 1
ATOM 521 N N . GLN A 1 69 ? 4.996 -4.519 -14.179 1.00 96.94 69 GLN A N 1
ATOM 522 C CA . GLN A 1 69 ? 5.097 -5.886 -13.687 1.00 96.94 69 GLN A CA 1
ATOM 523 C C . GLN A 1 69 ? 5.578 -5.858 -12.237 1.00 96.94 69 GLN A C 1
ATOM 525 O O . GLN A 1 69 ? 6.743 -5.576 -11.954 1.00 96.94 69 GLN A O 1
ATOM 530 N N . ILE A 1 70 ? 4.659 -6.146 -11.318 1.00 96.62 70 ILE A N 1
ATOM 531 C CA . ILE A 1 70 ? 4.959 -6.274 -9.892 1.00 96.62 70 ILE A CA 1
ATOM 532 C C . ILE A 1 70 ? 5.659 -7.615 -9.668 1.00 96.62 70 ILE A C 1
ATOM 534 O O . ILE A 1 70 ? 5.126 -8.665 -10.020 1.00 96.62 70 ILE A O 1
ATOM 538 N N . THR A 1 71 ? 6.852 -7.576 -9.084 1.00 98.12 71 THR A N 1
ATOM 539 C CA . THR A 1 71 ? 7.690 -8.760 -8.822 1.00 98.12 71 THR A CA 1
ATOM 540 C C . THR A 1 71 ? 7.705 -9.162 -7.354 1.00 98.12 71 THR A C 1
ATOM 542 O O . THR A 1 71 ? 8.151 -10.254 -7.012 1.00 98.12 71 THR A O 1
ATOM 545 N N . GLY A 1 72 ? 7.209 -8.297 -6.471 1.00 97.88 72 GLY A N 1
ATOM 546 C CA . GLY A 1 72 ? 7.085 -8.590 -5.053 1.00 97.88 72 GLY A CA 1
ATOM 547 C C . GLY A 1 72 ? 6.622 -7.384 -4.251 1.00 97.88 72 GLY A C 1
ATOM 548 O O . GLY A 1 72 ? 6.343 -6.313 -4.790 1.00 97.88 72 GLY A O 1
ATOM 549 N N . GLY A 1 73 ? 6.552 -7.566 -2.941 1.00 97.06 73 GLY A N 1
ATOM 550 C CA . GLY A 1 73 ? 6.106 -6.547 -2.006 1.00 97.06 73 GLY A CA 1
ATOM 551 C C . GLY A 1 73 ? 5.663 -7.173 -0.695 1.00 97.06 73 GLY A C 1
ATOM 552 O O . GLY A 1 73 ? 5.492 -8.389 -0.592 1.00 97.06 73 GLY A O 1
ATOM 553 N N . THR A 1 74 ? 5.488 -6.337 0.314 1.00 98.25 74 THR A N 1
ATOM 554 C CA . THR A 1 74 ? 5.022 -6.756 1.632 1.00 98.25 74 THR A CA 1
ATOM 555 C C . THR A 1 74 ? 4.045 -5.728 2.159 1.00 98.25 74 THR A C 1
ATOM 557 O O . THR A 1 74 ? 4.229 -4.526 1.977 1.00 98.25 74 THR A O 1
ATOM 560 N N . ILE A 1 75 ? 3.012 -6.215 2.831 1.00 97.75 75 ILE A N 1
ATOM 561 C CA . ILE A 1 75 ? 2.130 -5.416 3.668 1.00 97.75 75 ILE A CA 1
ATOM 562 C C . ILE A 1 75 ? 2.243 -6.016 5.070 1.00 97.75 75 ILE A C 1
ATOM 564 O O . ILE A 1 75 ? 2.001 -7.212 5.226 1.00 97.75 75 ILE A O 1
ATOM 568 N N . SER A 1 76 ? 2.628 -5.216 6.064 1.00 97.62 76 SER A N 1
ATOM 569 C CA . SER A 1 76 ? 2.662 -5.625 7.474 1.00 97.62 76 SER A CA 1
ATOM 570 C C . SER A 1 76 ? 1.861 -4.660 8.343 1.00 97.62 76 SER A C 1
ATOM 572 O O . SER A 1 76 ? 1.932 -3.444 8.135 1.00 97.62 76 SER A O 1
ATOM 574 N N . PHE A 1 77 ? 1.072 -5.221 9.264 1.00 94.81 77 PHE A N 1
ATOM 575 C CA . PHE A 1 77 ? 0.199 -4.538 10.222 1.00 94.81 77 PHE A CA 1
ATOM 576 C C . PHE A 1 77 ? -0.226 -5.498 11.339 1.00 94.81 77 PHE A C 1
ATOM 578 O O . PHE A 1 77 ? -0.111 -6.727 11.118 1.00 94.81 77 PHE A O 1
#

Radius of gyration: 12.61 Å; Cα contacts (8 Å, |Δi|>4): 182; chains: 1; bounding box: 28×18×36 Å

Secondary structure (DSSP, 8-state):
-EEE-TTPEEEEEEEEEEEEEEEEEEE-TT--EEEEEEEEEEEEEEEEE-SSSEEEEEEEEE-SSS---EEEEEEE-

Foldseek 3Di:
DDFDAAFDKKKKKWFWPWKFWKWKFKQFPVRDTDTFDTDIGRMDIGIDGHHHTGDMDIDMDGPDPDDTHTPDMDIDD

Organism: NCBI:txid301302

Sequence (77 aa):
MFYVLGGTTVNFTVKLSTSGSVQMGYINNSGIKTRTYSGIGSSHSTSFTIPFTGYYRFYVTNQSSGTLQITGGTISF